Protein AF-A0A7Y0HU67-F1 (afdb_monomer_lite)

Structure (mmCIF, N/CA/C/O backbone):
data_AF-A0A7Y0HU67-F1
#
_entry.id   AF-A0A7Y0HU67-F1
#
loop_
_atom_site.group_PDB
_atom_site.id
_atom_site.type_symbol
_atom_site.label_atom_id
_atom_site.label_alt_id
_atom_site.label_comp_id
_atom_site.label_asym_id
_atom_site.label_entity_id
_atom_site.label_seq_id
_atom_site.pdbx_PDB_ins_code
_atom_site.Cartn_x
_atom_site.Cartn_y
_atom_site.Cartn_z
_atom_site.occupancy
_atom_site.B_iso_or_equiv
_atom_site.auth_seq_id
_atom_site.auth_comp_id
_atom_site.auth_asym_id
_atom_site.auth_atom_id
_atom_site.pdbx_PDB_model_num
ATOM 1 N N . MET A 1 1 ? 34.655 -39.184 -66.307 1.00 48.88 1 MET A N 1
ATOM 2 C CA . MET A 1 1 ? 34.911 -37.752 -66.033 1.00 48.88 1 MET A CA 1
ATOM 3 C C . MET A 1 1 ? 33.906 -37.273 -64.999 1.00 48.88 1 MET A C 1
ATOM 5 O O . MET A 1 1 ? 32.738 -37.145 -65.325 1.00 48.88 1 MET A O 1
ATOM 9 N N . GLY A 1 2 ? 34.330 -37.100 -63.747 1.00 64.81 2 GLY A N 1
ATOM 10 C CA . GLY A 1 2 ? 33.470 -36.636 -62.657 1.00 64.81 2 GLY A CA 1
ATOM 11 C C . GLY A 1 2 ? 33.910 -35.270 -62.138 1.00 64.81 2 GLY A C 1
ATOM 12 O O . GLY A 1 2 ? 35.109 -34.994 -62.082 1.00 64.81 2 GLY A O 1
ATOM 13 N N . ARG A 1 3 ? 32.937 -34.441 -61.743 1.00 50.00 3 ARG A N 1
ATOM 14 C CA . ARG A 1 3 ? 33.058 -33.489 -60.628 1.00 50.00 3 ARG A CA 1
ATOM 15 C C . ARG A 1 3 ? 31.679 -32.931 -60.257 1.00 50.00 3 ARG A C 1
ATOM 17 O O . ARG A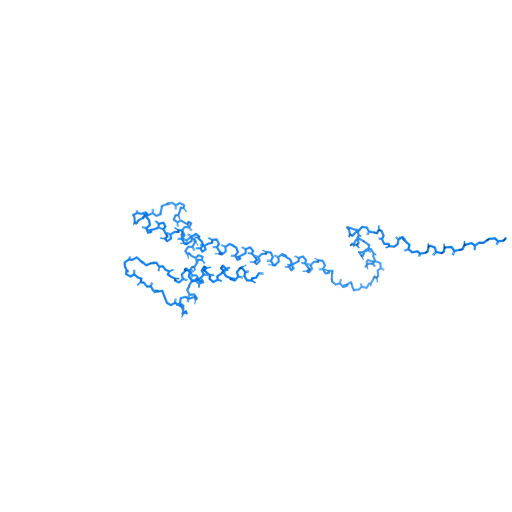 1 3 ? 31.180 -31.996 -60.871 1.00 50.00 3 ARG A O 1
ATOM 24 N N . HIS A 1 4 ? 31.097 -33.524 -59.217 1.00 55.06 4 HIS A N 1
ATOM 25 C CA . HIS A 1 4 ? 30.104 -32.887 -58.356 1.00 55.06 4 HIS A CA 1
ATOM 26 C C . HIS A 1 4 ? 30.733 -31.630 -57.737 1.00 55.06 4 HIS A C 1
ATOM 28 O O . HIS A 1 4 ? 31.743 -31.733 -57.044 1.00 55.06 4 HIS A O 1
ATOM 34 N N . GLN A 1 5 ? 30.145 -30.456 -57.963 1.00 58.09 5 GLN A N 1
ATOM 35 C CA . GLN A 1 5 ? 30.456 -29.250 -57.196 1.00 58.09 5 GLN A CA 1
ATOM 36 C C . GLN A 1 5 ? 29.272 -28.928 -56.285 1.00 58.09 5 GLN A C 1
ATOM 38 O O . GLN A 1 5 ? 28.381 -28.159 -56.635 1.00 58.09 5 GLN A O 1
ATOM 43 N N . SER A 1 6 ? 29.258 -29.539 -55.101 1.00 58.62 6 SER A N 1
ATOM 44 C CA . SER A 1 6 ? 28.435 -29.085 -53.983 1.00 58.62 6 SER A CA 1
ATOM 45 C C . SER A 1 6 ? 29.096 -27.847 -53.377 1.00 58.62 6 SER A C 1
ATOM 47 O O . SER A 1 6 ? 29.991 -27.944 -52.535 1.00 58.62 6 SER A O 1
ATOM 49 N N . GLY A 1 7 ? 28.684 -26.670 -53.840 1.00 55.75 7 GLY A N 1
ATOM 50 C CA . GLY A 1 7 ? 29.083 -25.390 -53.266 1.00 55.75 7 GLY A CA 1
ATOM 51 C C . GLY A 1 7 ? 28.433 -25.174 -51.902 1.00 55.75 7 GLY A C 1
ATOM 52 O O . GLY A 1 7 ? 27.471 -24.425 -51.783 1.00 55.75 7 GLY A O 1
ATOM 53 N N . THR A 1 8 ? 28.967 -25.811 -50.861 1.00 61.62 8 THR A N 1
ATOM 54 C CA . THR A 1 8 ? 28.644 -25.531 -49.455 1.00 61.62 8 THR A CA 1
ATOM 55 C C . THR A 1 8 ? 29.265 -24.199 -49.036 1.00 61.62 8 THR A C 1
ATOM 57 O O . THR A 1 8 ? 30.233 -24.151 -48.276 1.00 61.62 8 THR A O 1
ATOM 60 N N . ARG A 1 9 ? 28.741 -23.089 -49.550 1.00 59.62 9 ARG A N 1
ATOM 61 C CA . ARG A 1 9 ? 29.074 -21.750 -49.060 1.00 59.62 9 ARG A CA 1
ATOM 62 C C . ARG A 1 9 ? 27.989 -21.327 -48.071 1.00 59.62 9 ARG A C 1
ATOM 64 O O . ARG A 1 9 ? 26.817 -21.341 -48.423 1.00 59.62 9 ARG A O 1
ATOM 71 N N . ASN A 1 10 ? 28.413 -20.940 -46.861 1.00 57.25 10 ASN A N 1
ATOM 72 C CA . ASN A 1 10 ? 27.679 -20.131 -45.861 1.00 57.25 10 ASN A CA 1
ATOM 73 C C . ASN A 1 10 ? 27.124 -20.831 -44.597 1.00 57.25 10 ASN A C 1
ATOM 75 O O . ASN A 1 10 ? 26.269 -20.263 -43.929 1.00 57.25 10 ASN A O 1
ATOM 79 N N . HIS A 1 11 ? 27.626 -21.998 -44.180 1.00 55.41 11 HIS A N 1
ATOM 80 C CA . HIS A 1 11 ? 27.194 -22.614 -42.906 1.00 55.41 11 HIS A CA 1
ATOM 81 C C . HIS A 1 11 ? 27.903 -22.060 -41.649 1.00 55.41 11 HIS A C 1
ATOM 83 O O . HIS A 1 11 ? 27.493 -22.360 -40.530 1.00 55.41 11 HIS A O 1
ATOM 89 N N . TRP A 1 12 ? 28.950 -21.240 -41.808 1.00 55.66 12 TRP A N 1
ATOM 90 C CA . TRP A 1 12 ? 29.782 -20.746 -40.697 1.00 55.66 12 TRP A CA 1
ATOM 91 C C . TRP A 1 12 ? 29.306 -19.437 -40.050 1.00 55.66 12 TRP A C 1
ATOM 93 O O . TRP A 1 12 ? 29.772 -19.099 -38.968 1.00 55.66 12 TRP A O 1
ATOM 103 N N . LEU A 1 13 ? 28.384 -18.698 -40.676 1.00 57.88 13 LEU A N 1
ATOM 104 C CA . LEU A 1 13 ? 27.946 -17.383 -40.179 1.00 57.88 13 LEU A CA 1
ATOM 105 C C . LEU A 1 13 ? 26.844 -17.453 -39.106 1.00 57.88 13 LEU A C 1
ATOM 107 O O . LEU A 1 13 ? 26.538 -16.440 -38.489 1.00 57.88 13 LEU A O 1
ATOM 111 N N . PHE A 1 14 ? 26.279 -18.636 -38.843 1.00 61.53 14 PHE A N 1
ATOM 112 C CA . PHE A 1 14 ? 25.093 -18.805 -37.988 1.00 61.53 14 PHE A CA 1
ATOM 113 C C . PHE A 1 14 ? 25.341 -19.590 -36.693 1.00 61.53 14 PHE A C 1
ATOM 115 O O . PHE A 1 14 ? 24.391 -20.000 -36.035 1.00 61.53 14 PHE A O 1
ATOM 122 N N . ARG A 1 15 ? 26.602 -19.821 -36.300 1.00 65.00 15 ARG A N 1
ATOM 123 C CA . ARG A 1 15 ? 26.935 -20.560 -35.065 1.00 65.00 15 ARG A CA 1
ATOM 124 C C . ARG A 1 15 ? 27.568 -19.681 -33.985 1.00 65.00 15 ARG A C 1
ATOM 126 O O . ARG A 1 15 ? 28.350 -20.166 -33.175 1.00 65.00 15 ARG A O 1
ATOM 133 N N . VAL A 1 16 ? 27.257 -18.386 -33.985 1.00 67.56 16 VAL A N 1
ATOM 134 C CA . VAL A 1 16 ? 27.614 -17.504 -32.870 1.00 67.56 16 VAL A CA 1
ATOM 135 C C . VAL A 1 16 ? 26.541 -17.690 -31.796 1.00 67.56 16 VAL A C 1
ATOM 137 O O . VAL A 1 16 ? 25.373 -17.444 -32.090 1.00 67.56 16 VAL A O 1
ATOM 140 N N . PRO A 1 17 ? 26.881 -18.148 -30.580 1.00 73.38 17 PRO A N 1
ATOM 141 C CA . PRO A 1 17 ? 25.897 -18.254 -29.510 1.00 73.38 17 PRO A CA 1
ATOM 142 C C . PRO A 1 17 ? 25.323 -16.864 -29.205 1.00 73.38 17 PRO A C 1
ATOM 144 O O . PRO A 1 17 ? 26.077 -15.888 -29.171 1.00 73.38 17 PRO A O 1
ATOM 147 N N . GLU A 1 18 ? 24.012 -16.758 -28.970 1.00 67.94 18 GLU A N 1
ATOM 148 C CA . GLU A 1 18 ? 23.345 -15.467 -28.711 1.00 67.94 18 GLU A CA 1
ATOM 149 C C . GLU A 1 18 ? 24.004 -14.688 -27.559 1.00 67.94 18 GLU A C 1
ATOM 151 O O . GLU A 1 18 ? 24.097 -13.461 -27.598 1.00 67.94 18 GLU A O 1
ATOM 156 N N . SER A 1 19 ? 24.590 -15.409 -26.597 1.00 72.56 19 SER A N 1
ATOM 157 C CA . SER A 1 19 ? 25.379 -14.870 -25.486 1.00 72.56 19 SER A CA 1
ATOM 158 C C . SER A 1 19 ? 26.647 -14.112 -25.894 1.00 72.56 19 SER A C 1
ATOM 160 O O . SER A 1 19 ? 27.224 -13.460 -25.034 1.00 72.56 19 SER A O 1
ATOM 162 N N . TYR A 1 20 ? 27.106 -14.190 -27.149 1.00 71.38 20 TYR A N 1
ATOM 163 C CA . TYR A 1 20 ? 28.273 -13.462 -27.684 1.00 71.38 20 TYR A CA 1
ATOM 164 C C . TYR A 1 20 ? 27.918 -12.537 -28.851 1.00 71.38 20 TYR A C 1
ATOM 166 O O . TYR A 1 20 ? 28.780 -11.822 -29.368 1.00 71.38 20 TYR A O 1
ATOM 174 N N . MET A 1 21 ? 26.648 -12.507 -29.257 1.00 71.31 21 MET A N 1
ATOM 175 C CA . MET A 1 21 ? 26.185 -11.653 -30.348 1.00 71.31 21 MET A CA 1
ATOM 176 C C . MET A 1 21 ? 26.406 -10.167 -30.018 1.00 71.31 21 MET A C 1
ATOM 178 O O . MET A 1 21 ? 26.802 -9.394 -30.887 1.00 71.31 21 MET A O 1
ATOM 182 N N . TRP A 1 22 ? 26.290 -9.788 -28.740 1.00 65.44 22 TRP A N 1
ATOM 183 C CA . TRP A 1 22 ? 26.613 -8.445 -28.244 1.00 65.44 22 TRP A CA 1
ATOM 184 C C . TRP A 1 22 ? 28.093 -8.069 -28.431 1.00 65.44 22 TRP A C 1
ATOM 186 O O . TRP A 1 22 ? 28.387 -6.920 -28.747 1.00 65.44 22 TRP A O 1
ATOM 196 N N . ALA A 1 23 ? 29.024 -9.020 -28.293 1.00 75.25 23 ALA A N 1
ATOM 197 C CA . ALA A 1 23 ? 30.458 -8.777 -28.456 1.00 75.25 23 ALA A CA 1
ATOM 198 C C . ALA A 1 23 ? 30.827 -8.592 -29.934 1.00 75.25 23 ALA A C 1
ATOM 200 O O . ALA A 1 23 ? 31.642 -7.734 -30.269 1.00 75.25 23 ALA A O 1
ATOM 201 N N . VAL A 1 24 ? 30.179 -9.345 -30.831 1.00 72.38 24 VAL A N 1
ATOM 202 C CA . VAL A 1 24 ? 30.332 -9.186 -32.286 1.00 72.38 24 VAL A CA 1
ATOM 203 C C . VAL A 1 24 ? 29.739 -7.859 -32.755 1.00 72.38 24 VAL A C 1
ATOM 205 O O . VAL A 1 24 ? 30.379 -7.151 -33.531 1.00 72.38 24 VAL A O 1
ATOM 208 N N . VAL A 1 25 ? 28.559 -7.483 -32.252 1.00 71.56 25 VAL A N 1
ATOM 209 C CA . VAL A 1 25 ? 27.940 -6.180 -32.538 1.00 71.56 25 VAL A CA 1
ATOM 210 C C . VAL A 1 25 ? 28.802 -5.041 -31.993 1.00 71.56 25 VAL A C 1
ATOM 212 O O . VAL A 1 25 ? 29.054 -4.092 -32.726 1.00 71.56 25 VAL A O 1
ATOM 215 N N . LEU A 1 26 ? 29.339 -5.148 -30.773 1.00 69.75 26 LEU A N 1
ATOM 216 C CA . LEU A 1 26 ? 30.289 -4.171 -30.227 1.00 69.75 26 LEU A CA 1
ATOM 217 C C . LEU A 1 26 ? 31.551 -4.060 -31.081 1.00 69.75 26 LEU A C 1
ATOM 219 O O . LEU A 1 26 ? 31.947 -2.954 -31.434 1.00 69.75 26 LEU A O 1
ATOM 223 N N . ALA A 1 27 ? 32.164 -5.182 -31.457 1.00 71.69 27 ALA A N 1
ATOM 224 C CA . ALA A 1 27 ? 33.355 -5.182 -32.302 1.00 71.69 27 ALA A CA 1
ATOM 225 C C . ALA A 1 27 ? 33.073 -4.588 -33.694 1.00 71.69 27 ALA A C 1
ATOM 227 O O . ALA A 1 27 ? 33.916 -3.879 -34.247 1.00 71.69 27 ALA A O 1
ATOM 228 N N . ALA A 1 28 ? 31.883 -4.834 -34.250 1.00 69.88 28 ALA A N 1
ATOM 229 C CA . ALA A 1 28 ? 31.431 -4.243 -35.506 1.00 69.88 28 ALA A CA 1
ATOM 230 C C . ALA A 1 28 ? 31.159 -2.733 -35.372 1.00 69.88 28 ALA A C 1
ATOM 232 O O . ALA A 1 28 ? 31.535 -1.968 -36.259 1.00 69.88 28 ALA A O 1
ATOM 233 N N . VAL A 1 29 ? 30.574 -2.293 -34.256 1.00 67.31 29 VAL A N 1
ATOM 234 C CA . VAL A 1 29 ? 30.290 -0.881 -33.952 1.00 67.31 29 VAL A CA 1
ATOM 235 C C . VAL A 1 29 ? 31.578 -0.090 -33.728 1.00 67.31 29 VAL A C 1
ATOM 237 O O . VAL A 1 29 ? 31.760 0.951 -34.357 1.00 67.31 29 VAL A O 1
ATOM 240 N N . ILE A 1 30 ? 32.507 -0.609 -32.917 1.00 69.12 30 ILE A N 1
ATOM 241 C CA . ILE A 1 30 ? 33.821 0.006 -32.657 1.00 69.12 30 ILE A CA 1
ATOM 242 C C . ILE A 1 30 ? 34.609 0.161 -33.965 1.00 69.12 30 ILE A C 1
ATOM 244 O O . ILE A 1 30 ? 35.252 1.184 -34.187 1.00 69.12 30 ILE A O 1
ATOM 248 N N . ARG A 1 31 ? 34.514 -0.822 -34.871 1.00 75.81 31 ARG A N 1
ATOM 249 C CA . ARG A 1 31 ? 35.153 -0.773 -36.194 1.00 75.81 31 ARG A CA 1
ATOM 250 C C . ARG A 1 31 ? 34.462 0.182 -37.173 1.00 75.81 31 ARG A C 1
ATOM 252 O O . ARG A 1 31 ? 35.109 0.660 -38.098 1.00 75.81 31 ARG A O 1
ATOM 259 N N . SER A 1 32 ? 33.165 0.447 -37.010 1.00 72.00 32 SER A N 1
ATOM 260 C CA . SER A 1 32 ? 32.369 1.160 -38.017 1.00 72.00 32 SER A CA 1
ATOM 261 C C . SER A 1 32 ? 32.466 2.690 -37.941 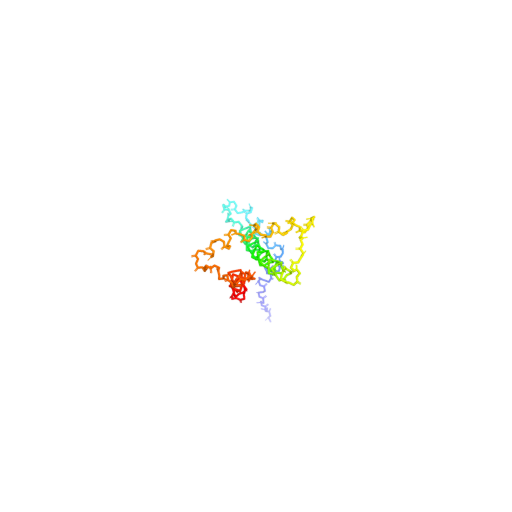1.00 72.00 32 SER A C 1
ATOM 263 O O . SER A 1 32 ? 31.949 3.333 -38.858 1.00 72.00 32 SER A O 1
ATOM 265 N N . GLY A 1 33 ? 33.075 3.284 -36.904 1.00 64.25 33 GLY A N 1
ATOM 266 C CA . GLY A 1 33 ? 33.342 4.734 -36.824 1.00 64.25 33 GLY A CA 1
ATOM 267 C C . GLY A 1 33 ? 32.119 5.648 -37.022 1.00 64.25 33 GLY A C 1
ATOM 268 O O . GLY A 1 33 ? 32.273 6.833 -37.299 1.00 64.25 33 GLY A O 1
ATOM 269 N N . ARG A 1 34 ? 30.903 5.100 -36.921 1.00 65.38 34 ARG A N 1
ATOM 270 C CA . ARG A 1 34 ? 29.627 5.769 -37.184 1.00 65.38 34 ARG A CA 1
ATOM 271 C C . ARG A 1 34 ? 28.858 5.817 -35.877 1.00 65.38 34 ARG A C 1
ATOM 273 O O . ARG A 1 34 ? 28.735 4.787 -35.223 1.00 65.38 34 ARG A O 1
ATOM 280 N N . ASN A 1 35 ? 28.358 7.005 -35.548 1.00 58.88 35 ASN A N 1
ATOM 281 C CA . ASN A 1 35 ? 27.319 7.339 -34.574 1.00 58.88 35 ASN A CA 1
ATOM 282 C C . ASN A 1 35 ? 26.413 6.126 -34.327 1.00 58.88 35 ASN A C 1
ATOM 284 O O . ASN A 1 35 ? 25.478 5.858 -35.083 1.00 58.88 35 ASN A O 1
ATOM 288 N N . ALA A 1 36 ? 26.779 5.340 -33.314 1.00 60.06 36 ALA A N 1
ATOM 289 C CA . ALA A 1 36 ? 26.145 4.067 -33.046 1.00 60.06 36 ALA A CA 1
ATOM 290 C C . ALA A 1 36 ? 24.688 4.329 -32.645 1.00 60.06 36 ALA A C 1
ATOM 292 O O . ALA A 1 36 ? 24.451 5.216 -31.818 1.00 60.06 36 ALA A O 1
ATOM 293 N N . PRO A 1 37 ? 23.704 3.595 -33.198 1.00 63.66 37 PRO A N 1
ATOM 294 C CA . PRO A 1 37 ? 22.345 3.666 -32.686 1.00 63.66 37 PRO A CA 1
ATOM 295 C C . PRO A 1 37 ? 22.386 3.299 -31.201 1.00 63.66 37 PRO A C 1
ATOM 297 O O . PRO A 1 37 ? 23.027 2.315 -30.825 1.00 63.66 37 PRO A O 1
ATOM 300 N N . ILE A 1 38 ? 21.755 4.137 -30.372 1.00 65.69 38 ILE A N 1
ATOM 301 C CA . ILE A 1 38 ? 21.726 3.989 -28.915 1.00 65.69 38 ILE A CA 1
ATOM 302 C C . ILE A 1 38 ? 21.381 2.531 -28.604 1.00 65.69 38 ILE A C 1
ATOM 304 O O . ILE A 1 38 ? 20.371 2.028 -29.102 1.00 65.69 38 ILE A O 1
ATOM 308 N N . PRO A 1 39 ? 22.219 1.822 -27.840 1.00 68.25 39 PRO A N 1
ATOM 309 C CA . PRO A 1 39 ? 22.031 0.402 -27.661 1.00 68.25 39 PRO A CA 1
ATOM 310 C C . PRO A 1 39 ? 20.721 0.080 -26.938 1.00 68.25 39 PRO A C 1
ATOM 312 O O . PRO A 1 39 ? 20.556 0.329 -25.742 1.00 68.25 39 PRO A O 1
ATOM 315 N N . TRP A 1 40 ? 19.792 -0.520 -27.681 1.00 68.94 40 TRP A N 1
ATOM 316 C CA . TRP A 1 40 ? 18.433 -0.837 -27.239 1.00 68.94 40 TRP A CA 1
ATOM 317 C C . TRP A 1 40 ? 18.384 -1.726 -25.994 1.00 68.94 40 TRP A C 1
ATOM 319 O O . TRP A 1 40 ? 17.415 -1.664 -25.249 1.00 68.94 40 TRP A O 1
ATOM 329 N N . TYR A 1 41 ? 19.442 -2.491 -25.709 1.00 75.00 41 TYR A N 1
ATOM 330 C CA . TYR A 1 41 ? 19.539 -3.317 -24.504 1.00 75.00 41 TYR A CA 1
ATOM 331 C C . TYR A 1 41 ? 19.442 -2.505 -23.205 1.00 75.00 41 TYR A C 1
ATOM 333 O O . TYR A 1 41 ? 18.799 -2.957 -22.260 1.00 75.00 41 TYR A O 1
ATOM 341 N N . GLY A 1 42 ? 19.994 -1.287 -23.163 1.00 76.00 42 GLY A N 1
ATOM 342 C CA . GLY A 1 42 ? 19.853 -0.405 -22.001 1.00 76.00 42 GLY A CA 1
ATOM 343 C C . GLY A 1 42 ? 18.427 0.127 -21.843 1.00 76.00 42 GLY A C 1
ATOM 344 O O . GLY A 1 42 ? 17.895 0.164 -20.737 1.00 76.00 42 GLY A O 1
ATOM 345 N N . VAL A 1 43 ? 17.777 0.472 -22.959 1.00 80.50 43 VAL A N 1
ATOM 346 C CA . VAL A 1 43 ? 16.398 0.986 -22.979 1.00 80.50 43 VAL A CA 1
ATOM 347 C C . VAL A 1 43 ? 15.398 -0.118 -22.622 1.00 80.50 43 VAL A C 1
ATOM 349 O O . VAL A 1 43 ? 14.532 0.094 -21.779 1.00 80.50 43 VAL A O 1
ATOM 352 N N . CYS A 1 44 ? 15.549 -1.323 -23.177 1.00 80.50 44 CYS A N 1
ATOM 353 C CA . CYS A 1 44 ? 14.731 -2.487 -22.832 1.00 80.50 44 CYS A CA 1
ATOM 354 C C . CYS A 1 44 ? 14.905 -2.895 -21.362 1.00 80.50 44 CYS A C 1
ATOM 356 O O . CYS A 1 44 ? 13.917 -3.196 -20.694 1.00 80.50 44 CYS A O 1
ATOM 358 N N . MET A 1 45 ? 16.135 -2.863 -20.835 1.00 82.38 45 MET A N 1
ATOM 359 C CA . MET A 1 45 ? 16.406 -3.150 -19.423 1.00 82.38 45 MET A CA 1
ATOM 360 C C . MET A 1 45 ? 15.793 -2.090 -18.499 1.00 82.38 45 MET A C 1
ATOM 362 O O . MET A 1 45 ? 15.186 -2.445 -17.490 1.00 82.38 45 MET A O 1
ATOM 366 N N . LEU A 1 46 ? 15.878 -0.805 -18.860 1.00 84.69 46 LEU A N 1
ATOM 367 C CA . LEU A 1 46 ? 15.222 0.285 -18.132 1.00 84.69 46 LEU A CA 1
ATOM 368 C C . LEU A 1 46 ? 13.699 0.094 -18.103 1.00 84.69 46 LEU A C 1
ATOM 370 O O . LEU A 1 46 ? 13.093 0.156 -17.035 1.00 84.69 46 LEU A O 1
ATOM 374 N N . ILE A 1 47 ? 13.086 -0.186 -19.258 1.00 88.25 47 ILE A N 1
ATOM 375 C CA . ILE A 1 47 ? 11.642 -0.433 -19.371 1.00 88.25 47 ILE A CA 1
ATOM 376 C C . ILE A 1 47 ? 11.237 -1.632 -18.507 1.00 88.25 47 ILE A C 1
ATOM 378 O O . ILE A 1 47 ? 10.275 -1.539 -17.746 1.00 88.25 47 ILE A O 1
ATOM 382 N N . TYR A 1 48 ? 11.993 -2.730 -18.560 1.00 88.00 48 TYR A N 1
ATOM 383 C CA . TYR A 1 48 ? 11.732 -3.910 -17.736 1.00 88.00 48 TYR A CA 1
ATOM 384 C C . TYR A 1 48 ? 11.785 -3.592 -16.234 1.00 88.00 48 TYR A C 1
ATOM 386 O O . TYR A 1 48 ? 10.895 -3.998 -15.485 1.00 88.00 48 TYR A O 1
ATOM 394 N N . LEU A 1 49 ? 12.785 -2.825 -15.785 1.00 89.19 49 LEU A N 1
ATOM 395 C CA . LEU A 1 49 ? 12.896 -2.408 -14.384 1.00 89.19 49 LEU A CA 1
ATOM 396 C C . LEU A 1 49 ? 11.740 -1.499 -13.954 1.00 89.19 49 LEU A C 1
ATOM 398 O O . LEU A 1 49 ? 11.214 -1.679 -12.856 1.00 89.19 49 LEU A O 1
ATOM 402 N N . LEU A 1 50 ? 11.313 -0.571 -14.813 1.00 91.12 50 LEU A N 1
ATOM 403 C CA . LEU A 1 50 ? 10.171 0.303 -14.539 1.00 91.12 50 LEU A CA 1
ATOM 404 C C . LEU A 1 50 ? 8.872 -0.492 -14.391 1.00 91.12 50 LEU A C 1
ATOM 406 O O . LEU A 1 50 ? 8.151 -0.311 -13.410 1.00 91.12 50 LEU A O 1
ATOM 410 N N . VAL A 1 51 ? 8.599 -1.417 -15.313 1.00 87.81 51 VAL A N 1
ATOM 411 C CA . VAL A 1 51 ? 7.420 -2.295 -15.243 1.00 87.81 51 VAL A CA 1
ATOM 412 C C . VAL A 1 51 ? 7.466 -3.162 -13.984 1.00 87.81 51 VAL A C 1
ATOM 414 O O . VAL A 1 51 ? 6.452 -3.338 -13.306 1.00 87.81 51 VAL A O 1
ATOM 417 N N . ARG A 1 52 ? 8.643 -3.679 -13.624 1.00 89.69 52 ARG A N 1
ATOM 418 C CA . ARG A 1 52 ? 8.820 -4.497 -12.420 1.00 89.69 52 ARG A CA 1
ATOM 419 C C . ARG A 1 52 ? 8.576 -3.699 -11.139 1.00 89.69 52 ARG A C 1
ATOM 421 O O . ARG A 1 52 ? 7.905 -4.197 -10.238 1.00 89.69 52 ARG A O 1
ATOM 428 N N . LEU A 1 53 ? 9.075 -2.466 -11.073 1.00 89.75 53 LEU A N 1
ATOM 429 C CA . LEU A 1 53 ? 8.835 -1.562 -9.948 1.00 89.75 53 LEU A CA 1
ATOM 430 C C . LEU A 1 53 ? 7.347 -1.218 -9.817 1.00 89.75 53 LEU A C 1
ATOM 432 O O . LEU A 1 53 ? 6.808 -1.231 -8.714 1.00 89.75 53 LEU A O 1
ATOM 436 N N . PHE A 1 54 ? 6.681 -0.948 -10.939 1.00 86.88 54 PHE A N 1
ATOM 437 C CA . PHE A 1 54 ? 5.258 -0.628 -10.965 1.00 86.88 54 PHE A CA 1
ATOM 438 C C . PHE A 1 54 ? 4.398 -1.784 -10.437 1.00 86.88 54 PHE A C 1
ATOM 440 O O . PHE A 1 54 ? 3.585 -1.581 -9.539 1.00 86.88 54 PHE A O 1
ATOM 447 N N . ASN A 1 55 ? 4.633 -3.008 -10.917 1.00 83.81 55 ASN A N 1
ATOM 448 C CA . ASN A 1 55 ? 3.933 -4.195 -10.415 1.00 83.81 55 ASN A CA 1
ATOM 449 C C . ASN A 1 55 ? 4.157 -4.401 -8.912 1.00 83.81 55 ASN A C 1
ATOM 451 O O . ASN A 1 55 ? 3.200 -4.626 -8.172 1.00 83.81 55 ASN A O 1
ATOM 455 N N . PHE A 1 56 ? 5.402 -4.245 -8.450 1.00 86.50 56 PHE A N 1
ATOM 456 C CA . PHE A 1 56 ? 5.728 -4.339 -7.028 1.00 86.50 56 PHE A CA 1
ATOM 457 C C . PHE A 1 56 ? 4.985 -3.290 -6.189 1.00 86.50 56 PHE A C 1
ATOM 459 O O . PHE A 1 56 ? 4.492 -3.604 -5.109 1.00 86.50 56 PHE A O 1
ATOM 466 N N . ALA A 1 57 ? 4.865 -2.056 -6.683 1.00 82.69 57 ALA A N 1
ATOM 467 C CA . ALA A 1 57 ? 4.130 -1.003 -5.990 1.00 82.69 57 ALA A CA 1
ATOM 468 C C . ALA A 1 57 ? 2.633 -1.336 -5.852 1.00 82.69 57 ALA A C 1
ATOM 470 O O . ALA A 1 57 ? 2.056 -1.108 -4.789 1.00 82.69 57 ALA A O 1
ATOM 471 N N . ILE A 1 58 ? 2.018 -1.917 -6.889 1.00 77.75 58 ILE A N 1
ATOM 472 C CA . ILE A 1 58 ? 0.621 -2.380 -6.836 1.00 77.75 58 ILE A CA 1
ATOM 473 C C . ILE A 1 58 ? 0.466 -3.493 -5.800 1.00 77.75 58 ILE A C 1
ATOM 475 O O . ILE A 1 58 ? -0.449 -3.434 -4.981 1.00 77.75 58 ILE A O 1
ATOM 479 N N . ASP A 1 59 ? 1.368 -4.474 -5.799 1.00 77.06 59 ASP A N 1
ATOM 480 C CA . ASP A 1 59 ? 1.327 -5.589 -4.846 1.00 77.06 59 ASP A CA 1
ATOM 481 C C . ASP A 1 59 ? 1.511 -5.121 -3.403 1.00 77.06 59 ASP A C 1
ATOM 483 O O . ASP A 1 59 ? 0.768 -5.531 -2.509 1.00 77.06 59 ASP A O 1
ATOM 487 N N . ALA A 1 60 ? 2.449 -4.202 -3.173 1.00 78.94 60 ALA A N 1
ATOM 488 C CA . ALA A 1 60 ? 2.638 -3.583 -1.869 1.00 78.94 60 ALA A CA 1
ATOM 489 C C . ALA A 1 60 ? 1.373 -2.832 -1.423 1.00 78.94 60 ALA A C 1
ATOM 491 O O . ALA A 1 60 ? 0.945 -2.956 -0.277 1.00 78.94 60 ALA A O 1
ATOM 492 N N . TYR A 1 61 ? 0.735 -2.092 -2.331 1.00 74.88 61 TYR A N 1
ATOM 493 C CA . TYR A 1 61 ? -0.491 -1.360 -2.031 1.00 74.88 61 TYR A CA 1
ATOM 494 C C . TYR A 1 61 ? -1.676 -2.292 -1.717 1.00 74.88 61 TYR A C 1
ATOM 496 O O . TYR A 1 61 ? -2.410 -2.059 -0.752 1.00 74.88 61 TYR A O 1
ATOM 504 N N . LEU A 1 62 ? -1.818 -3.390 -2.466 1.00 74.25 62 LEU A N 1
ATOM 505 C CA . LEU A 1 62 ? -2.784 -4.454 -2.184 1.00 74.25 62 LEU A CA 1
ATOM 506 C C . LEU A 1 62 ? -2.552 -5.079 -0.804 1.00 74.25 62 LEU A C 1
ATOM 508 O O . LEU A 1 62 ? -3.510 -5.272 -0.054 1.00 74.25 62 LEU A O 1
ATOM 512 N N . ALA A 1 63 ? -1.296 -5.346 -0.439 1.00 76.94 63 ALA A N 1
ATOM 513 C CA . ALA A 1 63 ? -0.949 -5.882 0.874 1.00 76.94 63 ALA A CA 1
ATOM 514 C C . ALA A 1 63 ? -1.327 -4.916 2.009 1.00 76.94 63 ALA A C 1
ATOM 516 O O . ALA A 1 63 ? -1.904 -5.343 3.007 1.00 76.94 63 ALA A O 1
ATOM 517 N N . VAL A 1 64 ? -1.075 -3.611 1.856 1.00 78.44 64 VAL A N 1
ATOM 518 C CA . VAL A 1 64 ? -1.465 -2.602 2.860 1.00 78.44 64 VAL A CA 1
ATOM 519 C C . VAL A 1 64 ? -2.988 -2.542 3.022 1.00 78.44 64 VAL A C 1
ATOM 521 O O . VAL A 1 64 ? -3.481 -2.511 4.152 1.00 78.44 64 VAL A O 1
ATOM 524 N N . LEU A 1 65 ? -3.747 -2.569 1.921 1.00 71.25 65 LEU A N 1
ATOM 525 C CA . LEU A 1 65 ? -5.212 -2.640 1.979 1.00 71.25 65 LEU A CA 1
ATOM 526 C C . LEU A 1 65 ? -5.692 -3.918 2.674 1.00 71.25 65 LEU A C 1
ATOM 528 O O . LEU A 1 65 ? -6.601 -3.864 3.499 1.00 71.25 65 LEU A O 1
ATOM 532 N N . PHE A 1 66 ? -5.056 -5.054 2.396 1.00 75.12 66 PHE A N 1
ATOM 533 C CA . PHE A 1 66 ? -5.378 -6.321 3.046 1.00 75.12 66 PHE A CA 1
ATOM 534 C C . PHE A 1 66 ? 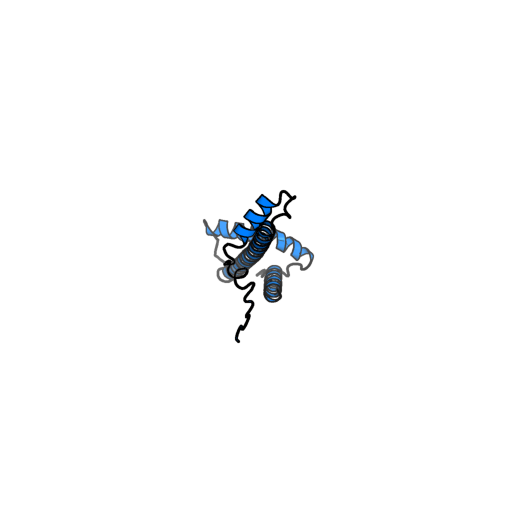-5.095 -6.292 4.556 1.00 75.12 66 PHE A C 1
ATOM 536 O O . PHE A 1 66 ? -5.915 -6.748 5.351 1.00 75.12 66 PHE A O 1
ATOM 543 N N . ILE A 1 67 ? -3.979 -5.690 4.979 1.00 74.81 67 ILE A N 1
ATOM 544 C CA . ILE A 1 67 ? -3.679 -5.485 6.403 1.00 74.81 67 ILE A CA 1
ATOM 545 C C . ILE A 1 67 ? -4.738 -4.582 7.045 1.00 74.81 67 ILE A C 1
ATOM 547 O O . ILE A 1 67 ? -5.220 -4.896 8.130 1.00 74.81 67 ILE A O 1
ATOM 551 N N . ARG A 1 68 ? -5.158 -3.500 6.377 1.00 74.50 68 ARG A N 1
ATOM 552 C CA . ARG A 1 68 ? -6.242 -2.637 6.874 1.00 74.50 68 ARG A CA 1
ATOM 553 C C . ARG A 1 68 ? -7.551 -3.412 7.068 1.00 74.50 68 ARG A C 1
ATOM 555 O O . ARG A 1 68 ? -8.193 -3.235 8.098 1.00 74.50 68 ARG A O 1
ATOM 562 N N . MET A 1 69 ? -7.879 -4.330 6.156 1.00 70.19 69 MET A N 1
ATOM 563 C CA . MET A 1 69 ? -9.016 -5.247 6.310 1.00 70.19 69 MET A CA 1
ATOM 564 C C . MET A 1 69 ? -8.922 -6.068 7.595 1.00 70.19 69 MET A C 1
ATOM 566 O O . MET A 1 69 ? -9.871 -6.129 8.375 1.00 70.19 69 MET A O 1
ATOM 570 N N . LEU A 1 70 ? -7.765 -6.696 7.816 1.00 74.75 70 LEU A N 1
ATOM 571 C CA . LEU A 1 70 ? -7.518 -7.526 8.990 1.00 74.75 70 LEU A CA 1
ATOM 572 C C . LEU A 1 70 ? -7.623 -6.714 10.280 1.00 74.75 70 LEU A C 1
ATOM 574 O O . LEU A 1 70 ? -8.166 -7.214 11.259 1.00 74.75 70 LEU A O 1
ATOM 578 N N . LEU A 1 71 ? -7.141 -5.469 10.282 1.00 73.06 71 LEU A N 1
ATOM 579 C CA . LEU A 1 71 ? -7.216 -4.581 11.442 1.00 73.06 71 LEU A CA 1
ATOM 580 C C . LEU A 1 71 ? -8.657 -4.178 11.783 1.00 73.06 71 LEU A C 1
ATOM 582 O O . LEU A 1 71 ? -9.019 -4.190 12.964 1.00 73.06 71 LEU A O 1
ATOM 586 N N . ASP A 1 72 ? -9.489 -3.878 10.782 1.00 71.19 72 ASP A N 1
ATOM 587 C CA . ASP A 1 72 ? -10.912 -3.576 10.997 1.00 71.19 72 ASP A CA 1
ATOM 588 C C . ASP A 1 72 ? -11.654 -4.803 11.553 1.00 71.19 72 ASP A C 1
ATOM 590 O O . ASP A 1 72 ? -12.412 -4.697 12.519 1.00 71.19 72 ASP A O 1
ATOM 594 N N . TRP A 1 73 ? -11.375 -5.996 11.018 1.00 67.69 73 TRP A N 1
ATOM 595 C CA . TRP A 1 73 ? -11.974 -7.243 11.505 1.00 67.69 73 TRP A CA 1
ATOM 596 C C . TRP A 1 73 ? -11.489 -7.599 12.912 1.00 67.69 73 TRP A C 1
ATOM 598 O O . TRP A 1 73 ? -12.295 -7.955 13.770 1.00 67.69 73 TRP A O 1
ATOM 608 N N . ALA A 1 74 ? -10.192 -7.450 13.186 1.00 71.94 74 ALA A N 1
ATOM 609 C CA . ALA A 1 74 ? -9.620 -7.667 14.510 1.00 71.94 74 ALA A CA 1
ATOM 610 C C . ALA A 1 74 ? -10.242 -6.734 15.559 1.00 71.94 74 ALA A C 1
ATOM 612 O O . ALA A 1 74 ? -10.525 -7.175 16.669 1.00 71.94 74 ALA A O 1
ATOM 613 N N . SER A 1 75 ? -10.518 -5.476 15.204 1.00 70.06 75 SER A N 1
ATOM 614 C CA . SER A 1 75 ? -11.157 -4.511 16.109 1.00 70.06 75 SER A CA 1
ATOM 615 C C . SER A 1 75 ? -12.610 -4.882 16.438 1.00 70.06 75 SER A C 1
ATOM 617 O O . SER A 1 75 ? -13.071 -4.640 17.552 1.00 70.06 75 SER A O 1
ATOM 619 N N . ILE A 1 76 ? -13.327 -5.513 15.503 1.00 68.44 76 ILE A N 1
ATOM 620 C CA . ILE A 1 76 ? -14.700 -6.002 15.718 1.00 68.44 76 ILE A CA 1
ATOM 621 C C . ILE A 1 76 ? -14.703 -7.287 16.553 1.00 68.44 76 ILE A C 1
ATOM 623 O O . ILE A 1 76 ? -15.527 -7.438 17.454 1.00 68.44 76 ILE A O 1
ATOM 627 N N . LEU A 1 77 ? -13.772 -8.202 16.272 1.00 74.94 77 LEU A N 1
ATOM 628 C CA . LEU A 1 77 ? -13.622 -9.464 17.002 1.00 74.94 77 LEU A CA 1
ATOM 629 C C . LEU A 1 77 ? -13.098 -9.247 18.428 1.00 74.94 77 LEU A C 1
ATOM 631 O O . LEU A 1 77 ? -13.472 -9.983 19.341 1.00 74.94 77 LEU A O 1
ATOM 635 N N . PHE A 1 78 ? -12.279 -8.211 18.637 1.00 72.94 78 PHE A N 1
ATOM 636 C CA . PHE A 1 78 ? -11.711 -7.848 19.934 1.00 72.94 78 PHE A CA 1
ATOM 637 C C . PHE A 1 78 ? -11.962 -6.366 20.280 1.00 72.94 78 PHE A C 1
ATOM 639 O O . PHE A 1 78 ? -11.025 -5.568 20.298 1.00 72.94 78 PHE A O 1
ATOM 646 N N . PRO A 1 79 ? -13.193 -5.978 20.675 1.00 70.56 79 PRO A N 1
ATOM 647 C CA . PRO A 1 79 ? -13.564 -4.573 20.914 1.00 70.56 79 PRO A CA 1
ATOM 648 C C . PRO A 1 79 ? -12.792 -3.857 22.034 1.00 70.56 79 PRO A C 1
ATOM 650 O O . PRO A 1 79 ? -12.851 -2.637 22.152 1.00 70.56 79 PRO A O 1
ATOM 653 N N . ARG A 1 80 ? -12.096 -4.602 22.904 1.00 74.56 80 ARG A N 1
ATOM 654 C CA . ARG A 1 80 ? -11.264 -4.062 23.999 1.00 74.56 80 ARG A CA 1
ATOM 655 C C . ARG A 1 80 ? -9.764 -4.087 23.683 1.00 74.56 80 ARG A C 1
ATOM 657 O O . ARG A 1 80 ? -8.955 -3.791 24.563 1.00 74.56 80 ARG A O 1
ATOM 664 N N . TRP A 1 81 ? -9.377 -4.473 22.468 1.00 66.38 81 TRP A N 1
ATOM 665 C CA . TRP A 1 81 ? -7.979 -4.513 22.060 1.00 66.38 81 TRP A CA 1
ATOM 666 C C . TRP A 1 81 ? -7.466 -3.098 21.778 1.00 66.38 81 TRP A C 1
ATOM 668 O O . TRP A 1 81 ? -7.886 -2.445 20.829 1.00 66.38 81 TRP A O 1
ATOM 678 N N . TYR A 1 82 ? -6.545 -2.622 22.617 1.00 65.81 82 TYR A N 1
ATOM 679 C CA . TYR A 1 82 ? -5.780 -1.404 22.363 1.00 65.81 82 TYR A CA 1
ATOM 680 C C . TYR A 1 82 ? -4.407 -1.794 21.803 1.00 65.81 82 TYR A C 1
ATOM 682 O O . TYR A 1 82 ? -3.643 -2.443 22.528 1.00 65.81 82 TYR A O 1
ATOM 690 N N . PRO A 1 83 ? -4.057 -1.416 20.560 1.00 62.41 83 PRO A N 1
ATOM 691 C CA . PRO A 1 83 ? -2.728 -1.680 20.022 1.00 62.41 83 PRO A CA 1
ATOM 692 C C . PRO A 1 83 ? -1.687 -0.925 20.862 1.00 62.41 83 PRO A C 1
ATOM 694 O O . PRO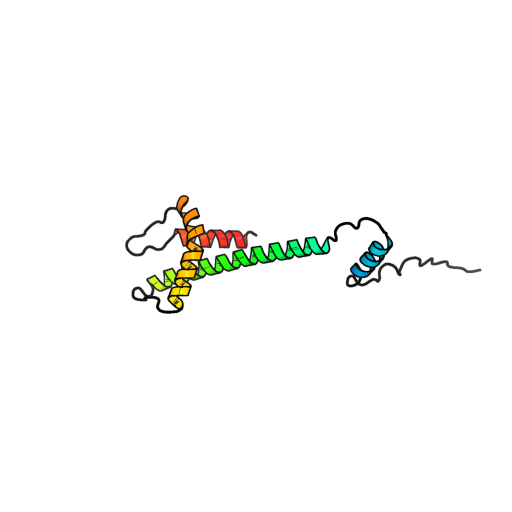 A 1 83 ? -1.779 0.288 21.040 1.00 62.41 83 PRO A O 1
ATOM 697 N N . ARG A 1 84 ? -0.711 -1.645 21.432 1.00 73.62 84 ARG A N 1
ATOM 698 C CA . ARG A 1 84 ? 0.392 -1.080 22.230 1.00 73.62 84 ARG A CA 1
ATOM 699 C C . ARG A 1 84 ? 1.738 -1.506 21.647 1.00 73.62 84 ARG A C 1
ATOM 701 O O . ARG A 1 84 ? 1.871 -2.620 21.144 1.00 73.62 84 ARG A O 1
ATOM 708 N N . GLY A 1 85 ? 2.735 -0.630 21.761 1.00 79.69 85 GLY A N 1
ATOM 709 C CA . GLY A 1 85 ? 4.097 -0.879 21.279 1.00 79.69 85 GLY A CA 1
ATOM 710 C C . GLY A 1 85 ? 4.188 -0.914 19.751 1.00 79.69 85 GLY A C 1
ATOM 711 O O . GLY A 1 85 ? 3.435 -0.228 19.071 1.00 79.69 85 GLY A O 1
ATOM 712 N N . PHE A 1 86 ? 5.074 -1.757 19.218 1.00 74.12 86 PHE A N 1
ATOM 713 C CA . PHE A 1 86 ? 5.385 -1.865 17.783 1.00 74.12 86 PHE A CA 1
ATOM 714 C C . PHE A 1 86 ? 4.158 -2.060 16.869 1.00 74.12 86 PHE A C 1
ATOM 716 O O . PHE A 1 86 ? 4.127 -1.591 15.735 1.00 74.12 86 PHE A O 1
ATOM 723 N N . ILE A 1 87 ? 3.110 -2.722 17.369 1.00 70.88 87 ILE A N 1
ATOM 724 C CA . ILE A 1 87 ? 1.861 -2.922 16.625 1.00 70.88 87 ILE A CA 1
ATOM 725 C C . ILE A 1 87 ? 1.148 -1.585 16.383 1.00 70.88 87 ILE A C 1
ATOM 727 O O . ILE A 1 87 ? 0.579 -1.393 15.315 1.00 70.88 87 ILE A O 1
ATOM 731 N N . ALA A 1 88 ? 1.201 -0.645 17.332 1.00 76.31 88 ALA A N 1
ATOM 732 C CA . ALA A 1 88 ? 0.597 0.675 17.169 1.00 76.31 88 ALA A CA 1
ATOM 733 C C . ALA A 1 88 ? 1.278 1.474 16.048 1.00 76.31 88 ALA A C 1
ATOM 735 O O . ALA A 1 88 ? 0.587 2.100 15.247 1.00 76.31 88 ALA A O 1
ATOM 736 N N . ASP A 1 89 ? 2.605 1.387 15.939 1.00 77.69 89 ASP A N 1
ATOM 737 C CA . ASP A 1 89 ? 3.360 2.047 14.869 1.00 77.69 89 ASP A CA 1
ATOM 738 C C . ASP A 1 89 ? 3.031 1.446 13.502 1.00 77.69 89 ASP A C 1
ATOM 740 O O . ASP A 1 89 ? 2.798 2.176 12.538 1.00 77.69 89 ASP A O 1
ATOM 744 N N . LEU A 1 90 ? 2.933 0.115 13.424 1.00 73.25 90 LEU A N 1
ATOM 745 C CA . LEU A 1 90 ? 2.553 -0.583 12.198 1.00 73.25 90 LEU A CA 1
ATOM 746 C C . LEU A 1 90 ? 1.129 -0.214 11.761 1.00 73.25 90 LEU A C 1
ATOM 748 O O . LEU A 1 90 ? 0.888 0.089 10.594 1.00 73.25 90 LEU A O 1
ATOM 752 N N . VAL A 1 91 ? 0.194 -0.189 12.713 1.00 69.94 91 VAL A N 1
ATOM 753 C CA . VAL A 1 91 ? -1.189 0.243 12.498 1.00 69.94 91 VAL A CA 1
ATOM 754 C C . VAL A 1 91 ? -1.211 1.681 11.978 1.00 69.94 91 VAL A C 1
ATOM 756 O O . VAL A 1 91 ? -1.826 1.950 10.947 1.00 69.94 91 VAL A O 1
ATOM 759 N N . ASN A 1 92 ? -0.492 2.596 12.625 1.00 78.38 92 ASN A N 1
ATOM 760 C CA . ASN A 1 92 ? -0.453 4.002 12.235 1.00 78.38 92 ASN A CA 1
ATOM 761 C C . ASN A 1 92 ? 0.177 4.204 10.843 1.00 78.38 92 ASN A C 1
ATOM 763 O O . ASN A 1 92 ? -0.334 4.981 10.033 1.00 78.38 92 ASN A O 1
ATOM 767 N N . ALA A 1 93 ? 1.235 3.453 10.520 1.00 75.69 93 ALA A N 1
ATOM 768 C CA . ALA A 1 93 ? 1.861 3.458 9.199 1.00 75.69 93 ALA A CA 1
ATOM 769 C C . ALA A 1 93 ? 0.894 2.970 8.108 1.00 75.69 93 ALA A C 1
ATOM 771 O O . ALA A 1 93 ? 0.755 3.616 7.067 1.00 75.69 93 ALA A O 1
ATOM 772 N N . VAL A 1 94 ? 0.172 1.875 8.365 1.00 70.62 94 VAL A N 1
ATOM 773 C CA . VAL A 1 94 ? -0.847 1.334 7.453 1.00 70.62 94 VAL A CA 1
ATOM 774 C C . VAL A 1 94 ? -1.975 2.339 7.242 1.00 70.62 94 VAL A C 1
ATOM 776 O O . VAL A 1 94 ? -2.320 2.618 6.091 1.00 70.62 94 VAL A O 1
ATOM 779 N N . TYR A 1 95 ? -2.515 2.924 8.317 1.00 69.38 95 TYR A N 1
ATOM 780 C CA . TYR A 1 95 ? -3.567 3.940 8.239 1.00 69.38 95 TYR A CA 1
ATOM 781 C C . TYR A 1 95 ? -3.109 5.156 7.433 1.00 69.38 95 TYR A C 1
ATOM 783 O O . TYR A 1 95 ? -3.799 5.549 6.491 1.00 69.38 95 TYR A O 1
ATOM 791 N N . THR A 1 96 ? -1.914 5.677 7.718 1.00 72.06 96 THR A N 1
ATOM 792 C CA . THR A 1 96 ? -1.324 6.820 7.002 1.00 72.06 96 THR A CA 1
ATOM 793 C C . THR A 1 96 ? -1.139 6.525 5.514 1.00 72.06 96 THR A C 1
ATOM 795 O O . THR A 1 96 ? -1.456 7.366 4.675 1.00 72.06 96 THR A O 1
ATOM 798 N N . ALA A 1 97 ? -0.682 5.320 5.166 1.00 70.56 97 ALA A N 1
ATOM 799 C CA . ALA A 1 97 ? -0.488 4.909 3.776 1.00 70.56 97 ALA A CA 1
ATOM 800 C C . ALA A 1 97 ? -1.815 4.741 3.012 1.00 70.56 97 ALA A C 1
ATOM 802 O O . ALA A 1 97 ? -1.884 4.997 1.809 1.00 70.56 97 ALA A O 1
ATOM 803 N N . THR A 1 98 ? -2.889 4.345 3.698 1.00 65.06 98 THR A N 1
ATOM 804 C CA . THR A 1 98 ? -4.208 4.137 3.075 1.00 65.06 98 THR A CA 1
ATOM 805 C C . THR A 1 98 ? -5.077 5.392 3.034 1.00 65.06 98 THR A C 1
ATOM 807 O O . THR A 1 98 ? -5.929 5.501 2.153 1.00 65.06 98 THR A O 1
ATOM 810 N N . GLU A 1 99 ? -4.860 6.370 3.915 1.00 67.50 99 GLU A N 1
ATOM 811 C CA . GLU A 1 99 ? -5.622 7.626 3.940 1.00 67.50 99 GLU A CA 1
ATOM 812 C C . GLU A 1 99 ? -5.612 8.448 2.631 1.00 67.50 99 GLU A C 1
ATOM 814 O O . GLU A 1 99 ? -6.686 8.901 2.231 1.00 67.50 99 GLU A O 1
ATOM 819 N N . PRO A 1 100 ? -4.480 8.720 1.946 1.00 72.25 100 PRO A N 1
ATOM 820 C CA . PRO A 1 100 ? -4.485 9.519 0.716 1.00 72.25 100 PRO A CA 1
ATOM 821 C C . PRO A 1 100 ? -5.410 8.975 -0.396 1.00 72.25 100 PRO A C 1
ATOM 823 O O . PRO A 1 100 ? -6.248 9.740 -0.883 1.00 72.25 100 PRO A O 1
ATOM 826 N N . PRO A 1 101 ? -5.352 7.684 -0.770 1.00 65.06 101 PRO A N 1
ATOM 827 C CA . PRO A 1 101 ? -6.226 7.124 -1.804 1.00 65.06 101 PRO A CA 1
ATOM 828 C C . PRO A 1 101 ? -7.683 6.970 -1.351 1.00 65.06 101 PRO A C 1
ATOM 830 O O . PRO A 1 101 ? -8.594 7.289 -2.117 1.00 65.06 101 PRO A O 1
ATOM 833 N N . LEU A 1 102 ? -7.931 6.584 -0.092 1.00 62.75 102 LEU A N 1
ATOM 834 C CA . LEU A 1 102 ? -9.293 6.548 0.454 1.00 62.75 102 LEU A CA 1
ATOM 835 C C . LEU A 1 102 ? -9.931 7.937 0.488 1.00 62.75 102 LEU A C 1
ATOM 837 O O . LEU A 1 102 ? -11.119 8.051 0.215 1.00 62.75 102 LEU A O 1
ATOM 841 N N . ARG A 1 103 ? -9.177 9.007 0.769 1.00 66.62 103 ARG A N 1
ATOM 842 C CA . ARG A 1 103 ? -9.697 10.386 0.706 1.00 66.62 103 ARG A CA 1
ATOM 843 C C . ARG A 1 103 ? -10.092 10.801 -0.707 1.00 66.62 103 ARG A C 1
ATOM 845 O O . ARG A 1 103 ? -11.056 11.548 -0.862 1.00 66.62 103 ARG A O 1
ATOM 852 N N . TRP A 1 104 ? -9.379 10.321 -1.723 1.00 71.75 104 TRP A N 1
ATOM 853 C CA . TRP A 1 104 ? -9.740 10.569 -3.118 1.00 71.75 104 TRP A CA 1
ATOM 854 C C . TRP A 1 104 ? -11.013 9.805 -3.500 1.00 71.75 104 TRP A C 1
ATOM 856 O O . TRP A 1 104 ? -11.925 10.384 -4.085 1.00 71.75 104 TRP A O 1
ATOM 866 N N . LEU A 1 105 ? -11.129 8.545 -3.068 1.00 65.12 105 LEU A N 1
ATOM 867 C CA . LEU A 1 105 ? -12.309 7.715 -3.320 1.00 65.12 105 LEU A CA 1
ATOM 868 C C . LEU A 1 105 ? -13.546 8.155 -2.5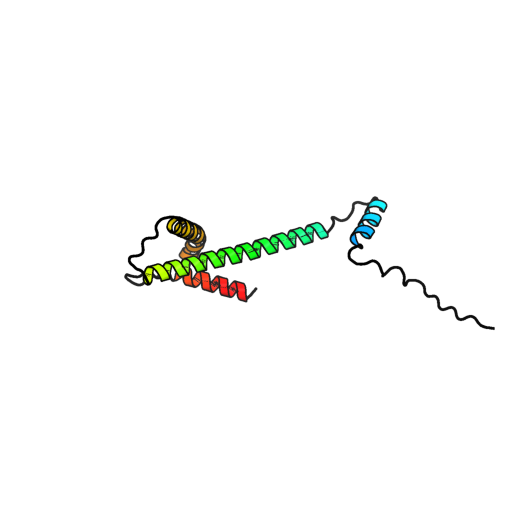19 1.00 65.12 105 LEU A C 1
ATOM 870 O O . LEU A 1 105 ? -14.653 8.136 -3.050 1.00 65.12 105 LEU A O 1
ATOM 874 N N . ARG A 1 106 ? -13.371 8.622 -1.274 1.00 65.88 106 ARG A N 1
ATOM 875 C CA . ARG A 1 106 ? -14.447 9.156 -0.414 1.00 65.88 106 ARG A CA 1
ATOM 876 C C . ARG A 1 106 ? -15.147 10.377 -1.016 1.00 65.88 106 ARG A C 1
ATOM 878 O O . ARG A 1 106 ? -16.246 10.698 -0.579 1.00 65.88 106 ARG A O 1
ATOM 885 N N . ARG A 1 107 ? -14.550 11.046 -2.016 1.00 69.81 107 ARG A N 1
ATOM 886 C CA . ARG A 1 107 ? -15.244 12.087 -2.798 1.00 69.81 107 ARG A CA 1
ATOM 887 C C . ARG A 1 107 ? -16.322 11.519 -3.717 1.00 69.81 107 ARG A C 1
ATOM 889 O O . ARG A 1 107 ? -17.282 12.222 -3.998 1.00 69.81 107 ARG A O 1
ATOM 896 N N . TYR A 1 108 ? -16.157 10.283 -4.179 1.00 72.56 108 TYR A N 1
ATOM 897 C CA . TYR A 1 108 ? -17.087 9.627 -5.097 1.00 72.56 108 TYR A CA 1
ATOM 898 C C . TYR A 1 108 ? -18.047 8.683 -4.374 1.00 72.56 108 TYR A C 1
ATOM 900 O O . TYR A 1 108 ? -19.205 8.578 -4.764 1.00 72.56 108 TYR A O 1
ATOM 908 N N . ILE A 1 109 ? -17.586 8.013 -3.314 1.00 60.75 109 ILE A N 1
ATOM 909 C CA . ILE A 1 109 ? -18.394 7.068 -2.538 1.00 60.75 109 ILE A CA 1
ATOM 910 C C . ILE A 1 109 ? -18.316 7.463 -1.057 1.00 60.75 109 ILE A C 1
ATOM 912 O O . ILE A 1 109 ? -17.338 7.109 -0.386 1.00 60.75 109 ILE A O 1
ATOM 916 N N . PRO A 1 110 ? -19.304 8.215 -0.535 1.00 64.38 110 PRO A N 1
ATOM 917 C CA . PRO A 1 110 ? -19.319 8.600 0.867 1.00 64.38 110 PRO A CA 1
ATOM 918 C C . PRO A 1 110 ? -19.413 7.357 1.771 1.00 64.38 110 PRO A C 1
ATOM 920 O O . PRO A 1 110 ? -20.113 6.399 1.433 1.00 64.38 110 PRO A O 1
ATOM 923 N N . PRO A 1 111 ? -18.718 7.352 2.921 1.00 60.06 111 PRO A N 1
ATOM 924 C CA . PRO A 1 111 ? -18.706 6.207 3.821 1.00 60.06 111 PRO A CA 1
ATOM 925 C C . PRO A 1 111 ? -20.091 6.010 4.447 1.00 60.06 111 PRO A C 1
ATOM 927 O O . PRO A 1 111 ? -20.590 6.873 5.174 1.00 60.06 111 PRO A O 1
ATOM 930 N N . ILE A 1 112 ? -20.710 4.858 4.184 1.00 60.97 112 ILE A N 1
ATOM 931 C CA . ILE A 1 112 ? -21.989 4.482 4.789 1.00 60.97 112 ILE A CA 1
ATOM 932 C C . ILE A 1 112 ? -21.705 3.957 6.196 1.00 60.97 112 ILE A C 1
ATOM 934 O O . ILE A 1 112 ? -21.241 2.835 6.384 1.00 60.97 112 ILE A O 1
ATOM 938 N N . ARG A 1 113 ? -21.967 4.793 7.202 1.00 57.31 113 ARG A N 1
ATOM 939 C CA . ARG A 1 113 ? -21.859 4.418 8.616 1.00 57.31 113 ARG A CA 1
ATOM 940 C C . ARG A 1 113 ? -23.074 3.574 9.006 1.00 57.31 113 ARG A C 1
ATOM 942 O O . ARG A 1 113 ? -24.164 4.115 9.169 1.00 57.31 113 ARG A O 1
ATOM 949 N N . MET A 1 114 ? -22.904 2.265 9.173 1.00 54.75 114 MET A N 1
ATOM 950 C CA . MET A 1 114 ? -23.968 1.390 9.681 1.00 54.75 114 MET A CA 1
ATOM 951 C C . MET A 1 114 ? -23.971 1.377 11.219 1.00 54.75 114 MET A C 1
ATOM 953 O O . MET A 1 114 ? -23.363 0.525 11.860 1.00 54.75 114 MET A O 1
ATOM 957 N N . GLY A 1 115 ? -24.663 2.344 11.830 1.00 65.88 115 GLY A N 1
ATOM 958 C CA . GLY A 1 115 ? -24.926 2.351 13.276 1.00 65.88 115 GLY A CA 1
ATOM 959 C C . GLY A 1 115 ? -23.670 2.494 14.153 1.00 65.88 115 GLY A C 1
ATOM 960 O O . GLY A 1 115 ? -22.868 3.402 13.947 1.00 65.88 115 GLY A O 1
ATOM 961 N N . ALA A 1 116 ? -23.527 1.625 15.165 1.00 56.50 116 ALA A N 1
ATOM 962 C CA . ALA A 1 116 ? -22.454 1.675 16.172 1.00 56.50 116 ALA A CA 1
ATOM 963 C C . ALA A 1 116 ? -21.140 0.989 15.741 1.00 56.50 116 ALA A C 1
ATOM 965 O O . ALA A 1 116 ? -20.108 1.196 16.376 1.00 56.50 116 ALA A O 1
ATOM 966 N N . ILE A 1 117 ? -21.167 0.193 14.666 1.00 52.62 117 ILE A N 1
ATOM 967 C CA . ILE A 1 117 ? -20.001 -0.512 14.121 1.00 52.62 117 ILE A CA 1
ATOM 968 C C . ILE A 1 117 ? -19.786 0.017 12.705 1.00 52.62 117 ILE A C 1
ATOM 970 O O . ILE A 1 117 ? -20.431 -0.408 11.750 1.00 52.62 117 ILE A O 1
ATOM 974 N N . GLY A 1 118 ? -18.902 1.004 12.575 1.00 55.59 118 GLY A N 1
ATOM 975 C CA . GLY A 1 118 ? -18.552 1.591 11.286 1.00 55.59 118 GLY A CA 1
ATOM 976 C C . GLY A 1 118 ? -17.683 0.645 10.465 1.00 55.59 118 GLY A C 1
ATOM 977 O O . GLY A 1 118 ? -16.479 0.853 10.393 1.00 55.59 118 GLY A O 1
ATOM 978 N N . LEU A 1 119 ? -18.276 -0.379 9.849 1.00 57.12 119 LEU A N 1
ATOM 979 C CA . LEU A 1 119 ? -17.619 -1.116 8.771 1.00 57.12 119 LEU A CA 1
ATOM 980 C C . LEU A 1 119 ? -17.403 -0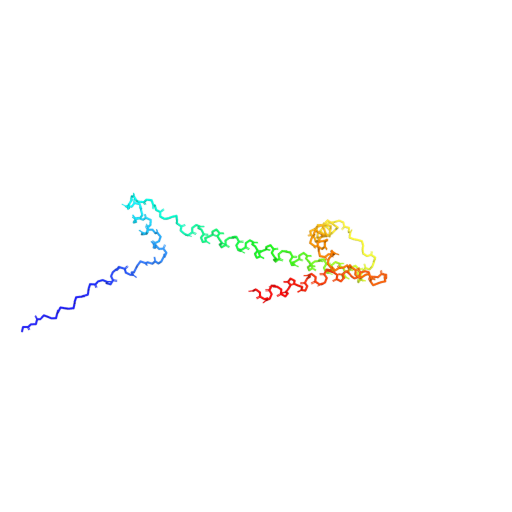.146 7.600 1.00 57.12 119 LEU A C 1
ATOM 982 O O . LEU A 1 119 ? -18.371 0.303 6.986 1.00 57.12 119 LEU A O 1
ATOM 986 N N . ASP A 1 120 ? -16.149 0.227 7.323 1.00 67.75 120 ASP A N 1
ATOM 987 C CA . ASP A 1 120 ? -15.808 1.186 6.263 1.00 67.75 120 ASP A CA 1
ATOM 988 C C . ASP A 1 120 ? -15.958 0.513 4.885 1.00 67.75 120 ASP A C 1
ATOM 990 O O . ASP A 1 120 ? -15.006 0.004 4.287 1.00 67.75 120 ASP A O 1
ATOM 994 N N . VAL A 1 121 ? -17.197 0.486 4.380 1.00 63.41 121 VAL A N 1
ATOM 995 C CA . VAL A 1 121 ? -17.571 -0.086 3.072 1.00 63.41 121 VAL A CA 1
ATOM 996 C C . VAL A 1 121 ? -16.721 0.504 1.938 1.00 63.41 121 VAL A C 1
ATOM 998 O O . VAL A 1 121 ? -16.398 -0.195 0.978 1.00 63.41 121 VAL A O 1
ATOM 1001 N N . SER A 1 122 ? -16.290 1.766 2.062 1.00 62.12 122 SER A N 1
ATOM 1002 C CA . SER A 1 122 ? -15.444 2.436 1.067 1.00 62.12 122 SER A CA 1
ATOM 1003 C C . SER A 1 122 ? -14.080 1.755 0.897 1.00 62.12 122 SER A C 1
ATOM 1005 O O . SER A 1 122 ? -13.564 1.704 -0.220 1.00 62.12 122 SER A O 1
ATOM 1007 N N . PHE A 1 123 ? -13.497 1.197 1.963 1.00 65.81 123 PHE A N 1
ATOM 1008 C CA . PHE A 1 123 ? -12.255 0.419 1.872 1.00 65.81 123 PHE A CA 1
ATOM 1009 C C . PHE A 1 123 ? -12.492 -0.915 1.136 1.00 65.81 123 PHE A C 1
ATOM 1011 O O . PHE A 1 123 ? -11.699 -1.306 0.277 1.00 65.81 123 PHE A O 1
ATOM 1018 N N . MET A 1 124 ? -13.612 -1.576 1.429 1.00 67.94 124 MET A N 1
ATOM 1019 C CA . MET A 1 124 ? -13.977 -2.878 0.866 1.00 67.94 124 MET A CA 1
ATOM 1020 C C . MET A 1 124 ? -14.182 -2.792 -0.653 1.00 67.94 124 MET A C 1
ATOM 1022 O O . MET A 1 124 ? -13.687 -3.634 -1.403 1.00 67.94 124 MET A O 1
ATOM 1026 N N . VAL A 1 125 ? -14.828 -1.716 -1.113 1.00 69.00 125 VAL A N 1
ATOM 1027 C CA . VAL A 1 125 ? -15.000 -1.406 -2.541 1.00 69.00 125 VAL A CA 1
ATOM 1028 C C . VAL A 1 125 ? -13.656 -1.139 -3.226 1.00 69.00 125 VAL A C 1
ATOM 1030 O O . VAL A 1 125 ? -13.427 -1.646 -4.322 1.00 69.00 125 VAL A O 1
ATOM 1033 N N . LEU A 1 126 ? -12.745 -0.390 -2.591 1.00 67.81 126 LEU A N 1
ATOM 1034 C CA . LEU A 1 126 ? -11.419 -0.101 -3.154 1.00 67.81 126 LEU A CA 1
ATOM 1035 C C . LEU A 1 126 ? -10.578 -1.371 -3.329 1.00 67.81 126 LEU A C 1
ATOM 1037 O O . LEU A 1 126 ? -9.974 -1.567 -4.383 1.00 67.81 126 LEU A O 1
ATOM 1041 N N . TYR A 1 127 ? -10.566 -2.241 -2.316 1.00 69.50 127 TYR A N 1
ATOM 1042 C CA . TYR A 1 127 ? -9.897 -3.538 -2.390 1.00 69.50 127 TYR A CA 1
ATOM 1043 C C . TYR A 1 127 ? -10.462 -4.386 -3.534 1.00 69.50 127 TYR A C 1
ATOM 1045 O O . TYR A 1 127 ? -9.704 -4.878 -4.368 1.00 69.50 127 TYR A O 1
ATOM 1053 N N . PHE A 1 128 ? -11.791 -4.492 -3.625 1.00 71.38 128 PHE A N 1
ATOM 1054 C CA . PHE A 1 128 ? -12.451 -5.264 -4.676 1.00 71.38 128 PHE A CA 1
ATOM 1055 C C . PHE A 1 128 ? -12.119 -4.733 -6.077 1.00 71.38 128 PHE A C 1
ATOM 1057 O O . PHE A 1 128 ? -11.781 -5.509 -6.968 1.00 71.38 128 PHE A O 1
ATOM 1064 N N . LEU A 1 129 ? -12.131 -3.409 -6.261 1.00 72.19 129 LEU A N 1
ATOM 1065 C CA . LEU A 1 129 ? -11.785 -2.764 -7.529 1.00 72.19 129 LEU A CA 1
ATOM 1066 C C . LEU A 1 129 ? -10.346 -3.084 -7.968 1.00 72.19 129 LEU A C 1
ATOM 1068 O O . LEU A 1 129 ? -10.106 -3.375 -9.137 1.00 72.19 129 LEU A O 1
ATOM 1072 N N . LEU A 1 130 ? -9.390 -3.054 -7.036 1.00 70.25 130 LEU A N 1
ATOM 1073 C CA . LEU A 1 130 ? -7.981 -3.337 -7.326 1.00 70.25 130 LEU A CA 1
ATOM 1074 C C . LEU A 1 130 ? -7.722 -4.816 -7.599 1.00 70.25 130 LEU A C 1
ATOM 1076 O O . LEU A 1 130 ? -6.912 -5.132 -8.467 1.00 70.25 130 LEU A O 1
ATOM 1080 N N . VAL A 1 131 ? -8.417 -5.718 -6.903 1.00 73.75 131 VAL A N 1
ATOM 1081 C CA . VAL A 1 131 ? -8.367 -7.157 -7.198 1.00 73.75 131 VAL A CA 1
ATOM 1082 C C . VAL A 1 131 ? -8.907 -7.425 -8.599 1.00 73.75 131 VAL A C 1
ATOM 1084 O O . VAL A 1 131 ? -8.254 -8.115 -9.376 1.00 73.75 131 VAL A O 1
ATOM 1087 N N . VAL A 1 132 ? -10.049 -6.833 -8.959 1.00 75.44 132 VAL A N 1
ATOM 1088 C CA . VAL A 1 132 ? -10.614 -6.957 -10.312 1.00 75.44 132 VAL A CA 1
ATOM 1089 C C . VAL A 1 132 ? -9.644 -6.412 -11.360 1.00 75.44 132 VAL A C 1
ATOM 1091 O O . VAL A 1 132 ? -9.398 -7.078 -12.361 1.00 75.44 132 VAL A O 1
ATOM 1094 N N . LEU A 1 133 ? -9.038 -5.247 -11.117 1.00 73.56 133 LEU A N 1
ATOM 1095 C CA . LEU A 1 133 ? -8.041 -4.667 -12.018 1.00 73.56 133 LEU A CA 1
ATOM 1096 C C . LEU A 1 133 ? -6.808 -5.571 -12.178 1.00 73.56 133 LEU A C 1
ATOM 1098 O O . LEU A 1 133 ? -6.317 -5.731 -13.289 1.00 73.56 133 LEU A O 1
ATOM 1102 N N . ARG A 1 134 ? -6.331 -6.188 -11.090 1.00 74.31 134 ARG A N 1
ATOM 1103 C CA . ARG A 1 134 ? -5.192 -7.121 -11.103 1.00 74.31 134 ARG A CA 1
ATOM 1104 C C . ARG A 1 134 ? -5.503 -8.441 -11.806 1.00 74.31 134 ARG A C 1
ATOM 1106 O O . ARG A 1 134 ? -4.582 -9.077 -12.290 1.00 74.31 134 ARG A O 1
ATOM 1113 N N . VAL A 1 135 ? -6.761 -8.870 -11.813 1.00 77.88 135 VAL A N 1
ATOM 1114 C CA . VAL A 1 135 ? -7.204 -10.076 -12.531 1.00 77.88 135 VAL A CA 1
ATOM 1115 C C . VAL A 1 135 ? -7.422 -9.791 -14.019 1.00 77.88 135 VAL A C 1
ATOM 1117 O O . VAL A 1 135 ? -7.273 -10.690 -14.840 1.00 77.88 135 VAL A O 1
ATOM 1120 N N . LEU A 1 136 ? -7.812 -8.562 -14.364 1.00 77.38 136 LEU A N 1
ATOM 1121 C CA . LEU A 1 136 ? -8.101 -8.158 -15.739 1.00 77.38 136 LEU A CA 1
ATOM 1122 C C . LEU A 1 136 ? -6.838 -7.867 -16.566 1.00 77.38 136 LEU A C 1
ATOM 1124 O O . LEU A 1 136 ? -6.869 -8.026 -17.786 1.00 77.38 136 LEU A O 1
ATOM 1128 N N . ILE A 1 137 ? -5.773 -7.397 -15.911 1.00 73.69 137 ILE A N 1
ATOM 1129 C CA . ILE A 1 137 ? -4.443 -7.162 -16.497 1.00 73.69 137 ILE A CA 1
ATOM 1130 C C . ILE A 1 137 ? -3.636 -8.458 -16.460 1.00 73.69 137 ILE A C 1
ATOM 1132 O O . ILE A 1 137 ? -3.005 -8.772 -17.494 1.00 73.69 137 ILE A O 1
#

Sequence (137 aa):
MGRHQSGTRNHWLFRVPESYMWAVVLAAVIRSGRNAPIPWYGVCMLIYLLVRLFNFAIDAYLAVLFIRMLLDWASILFPRWYPRGFIADLVNAVYTATEPPLRWLRRYIPPIRMGAIGLDVSFMVLYFLLVVLRVLI

Radius of gyration: 29.66 Å; chains: 1; bounding box: 60×50×90 Å

Foldseek 3Di:
DDDDDPPPPDPPPPPDPPVCVVVVVVVVVVVPPDPDDDPCVVVVVVVVVVVVVVVVVLVVLLVLLVVVVVVLVVCVVPVPDDDDDPRVVVVVVSCVSVVVVLVVQCVVPPQDQDPPRRPRVSSVVVSVVSVVVVVVD

Organism: NCBI:txid2675325

Secondary structure (DSSP, 8-state):
----------SSTT---HHHHHHHHHHHHHHH-S-PPP-HHHHHHHHHHHHHHHHHHHHHHHHHHHHHHHHHHHHHH-TT----THHHHHHHHHHHHHHHHHHHHTTTS-----TTS---HHHHHHHHHHHHHHHH-

pLDDT: mean 70.16, std 8.63, range [48.88, 91.12]

InterPro domains:
  IPR003425 CCB3/YggT [PF02325] (48-136)